Protein AF-A0A4Q0Z0P8-F1 (afdb_monomer_lite)

Sequence (110 aa):
MEKEKLNNIADFTVIKHLPRVKFNLSNNDYCIASAIYTLSHNPSSKFVGWYYGKIETLGKKFNLGRSTSYNCVNKLISSGLVEKNEETNFLKTTKLWWDEFESIKLVRSK

Secondary structure (DSSP, 8-state):
-HHHHHTTS-------HHHHHHTT--HHHHHHHHHHHHHHT-TT-SSTT-B-S-HHHHHHTTT--HHHHHHHHHHHHHTTSEEE-TTT--EEE-HHHIIIIIGGGG----

Foldseek 3Di:
DVVVLLVQADDDDDDPPPLCVVLVHDPLLVQLQVVQAVQLCPPPDPRRNWAQDDLQSSQVNVPHHPVRSVVSVVSCVVSQQKDADPPRRIIHGDVVVCVSPVCVVPPDDD

Radius of gyration: 14.31 Å; chains: 1; bounding box: 35×52×31 Å

pLDDT: mean 89.56, std 14.77, range [43.84, 98.62]

Structure (mmCIF, N/CA/C/O backbone):
data_AF-A0A4Q0Z0P8-F1
#
_entry.id   AF-A0A4Q0Z0P8-F1
#
loop_
_atom_site.group_PDB
_atom_site.id
_atom_site.type_symbol
_atom_site.label_atom_id
_atom_site.label_alt_id
_atom_site.label_comp_id
_atom_site.label_asym_id
_atom_site.label_entity_id
_atom_site.label_seq_id
_atom_site.pdbx_PDB_ins_code
_atom_site.Cartn_x
_atom_site.Cartn_y
_atom_site.Cartn_z
_atom_site.occupancy
_atom_site.B_iso_or_equiv
_atom_site.auth_seq_id
_atom_site.auth_comp_id
_atom_site.auth_asym_id
_atom_site.auth_atom_id
_atom_site.pdbx_PDB_model_num
ATOM 1 N N . MET A 1 1 ? 18.489 21.126 5.870 1.00 51.25 1 MET A N 1
ATOM 2 C CA . MET A 1 1 ? 17.644 21.077 4.654 1.00 51.25 1 MET A CA 1
ATOM 3 C C . MET A 1 1 ? 17.826 19.810 3.824 1.00 51.25 1 MET A C 1
ATOM 5 O O . MET A 1 1 ? 16.837 19.125 3.615 1.00 51.25 1 MET A O 1
ATOM 9 N N . GLU A 1 2 ? 19.028 19.459 3.348 1.00 52.78 2 GLU A N 1
ATOM 10 C CA . GLU A 1 2 ? 19.193 18.277 2.473 1.00 52.78 2 GLU A CA 1
ATOM 11 C C . GLU A 1 2 ? 19.050 16.939 3.232 1.00 52.78 2 GLU A C 1
ATOM 13 O O . GLU A 1 2 ? 18.285 16.073 2.816 1.00 52.78 2 GLU A O 1
ATOM 18 N N . LYS A 1 3 ? 19.643 16.822 4.431 1.00 48.00 3 LYS A N 1
ATOM 19 C CA . LYS A 1 3 ? 19.479 15.646 5.317 1.00 48.00 3 LYS A CA 1
ATOM 20 C C . LYS A 1 3 ? 18.027 15.386 5.763 1.00 48.00 3 LYS A C 1
ATOM 22 O O . LYS A 1 3 ? 17.614 14.237 5.848 1.00 48.00 3 LYS A O 1
ATOM 27 N N . GLU A 1 4 ? 17.225 16.427 5.998 1.00 50.75 4 GLU A N 1
ATOM 28 C CA . GLU A 1 4 ? 15.799 16.273 6.355 1.00 50.75 4 GLU A CA 1
ATOM 29 C C . GLU A 1 4 ? 14.926 15.835 5.172 1.00 50.75 4 GLU A C 1
ATOM 31 O O . GLU A 1 4 ? 13.914 15.159 5.368 1.00 50.75 4 GLU A O 1
ATOM 36 N N . LYS A 1 5 ? 15.312 16.185 3.936 1.00 52.47 5 LYS A N 1
ATOM 37 C CA . LYS A 1 5 ? 14.641 15.681 2.730 1.00 52.47 5 LYS A CA 1
ATOM 38 C C . LYS A 1 5 ? 14.883 14.181 2.543 1.00 52.47 5 LYS A C 1
ATOM 40 O O . LYS A 1 5 ? 13.932 13.474 2.222 1.00 52.47 5 LYS A O 1
ATOM 45 N N . LEU A 1 6 ? 16.098 13.690 2.807 1.00 55.44 6 LEU A N 1
ATOM 46 C CA . LEU A 1 6 ? 16.410 12.254 2.740 1.00 55.44 6 LEU A CA 1
ATOM 47 C C . LEU A 1 6 ? 15.674 11.428 3.805 1.00 55.44 6 LEU A C 1
ATOM 49 O O . LEU A 1 6 ? 15.188 10.348 3.489 1.00 55.44 6 LEU A O 1
ATOM 53 N N . ASN A 1 7 ? 15.486 11.958 5.019 1.00 60.53 7 ASN A N 1
ATOM 54 C CA . ASN A 1 7 ? 14.784 11.251 6.105 1.00 60.53 7 ASN A CA 1
ATOM 55 C C . ASN A 1 7 ? 13.309 10.917 5.804 1.00 60.53 7 ASN A C 1
ATOM 57 O O . ASN A 1 7 ? 12.674 10.169 6.546 1.00 60.53 7 ASN A O 1
ATOM 61 N N . ASN A 1 8 ? 12.737 11.482 4.738 1.00 70.69 8 ASN A N 1
ATOM 62 C CA . ASN A 1 8 ? 11.344 11.264 4.364 1.00 70.69 8 ASN A CA 1
ATOM 63 C C . ASN A 1 8 ? 11.154 10.265 3.214 1.00 70.69 8 ASN A C 1
ATOM 65 O O . ASN A 1 8 ? 10.010 9.880 2.958 1.00 70.69 8 ASN A O 1
ATOM 69 N N . ILE A 1 9 ? 12.236 9.823 2.571 1.00 86.19 9 ILE A N 1
ATOM 70 C CA . ILE A 1 9 ? 12.228 8.895 1.434 1.00 86.19 9 ILE A CA 1
ATOM 71 C C . ILE A 1 9 ? 12.452 7.466 1.947 1.00 86.19 9 ILE A C 1
ATOM 73 O O . ILE A 1 9 ? 13.124 7.256 2.955 1.00 86.19 9 ILE A O 1
ATOM 77 N N . ALA A 1 10 ? 11.828 6.480 1.304 1.00 86.50 10 ALA A N 1
ATOM 78 C CA . ALA A 1 10 ? 12.093 5.077 1.604 1.00 86.50 10 ALA A CA 1
ATOM 79 C C . ALA A 1 10 ? 13.505 4.691 1.132 1.00 86.50 10 ALA A C 1
ATOM 81 O O . ALA A 1 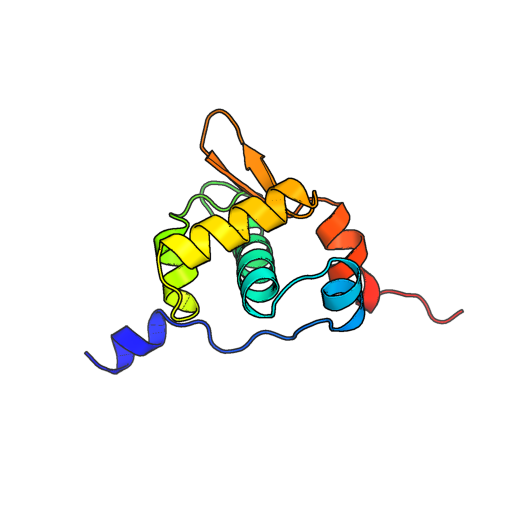10 ? 13.886 5.035 0.020 1.00 86.50 10 ALA A O 1
ATOM 82 N N . ASP A 1 11 ? 14.251 3.969 1.969 1.00 88.31 11 ASP A N 1
ATOM 83 C CA . ASP A 1 11 ? 15.638 3.573 1.692 1.00 88.31 11 ASP A CA 1
ATOM 84 C C . ASP A 1 11 ? 15.719 2.533 0.557 1.00 88.31 11 ASP A C 1
ATOM 86 O O . ASP A 1 11 ? 16.023 2.857 -0.590 1.00 88.31 11 ASP A O 1
ATOM 90 N N . PHE A 1 12 ? 15.333 1.287 0.839 1.00 88.00 12 PHE A N 1
ATOM 91 C CA . PHE A 1 12 ? 15.215 0.233 -0.166 1.00 88.00 12 PHE A CA 1
ATOM 92 C C . PHE A 1 12 ? 13.994 -0.654 0.095 1.00 88.00 12 PHE A C 1
ATOM 94 O O . PHE A 1 12 ? 13.392 -0.651 1.169 1.00 88.00 12 PHE A O 1
ATOM 101 N N . THR A 1 13 ? 13.586 -1.425 -0.912 1.00 87.31 13 THR A N 1
ATOM 102 C CA . THR A 1 13 ? 12.499 -2.406 -0.799 1.00 87.31 13 THR A CA 1
ATOM 103 C C . THR A 1 13 ? 12.873 -3.661 -1.573 1.00 87.31 13 THR A C 1
ATOM 105 O O . THR A 1 13 ? 13.168 -3.599 -2.764 1.00 87.31 13 THR A O 1
ATOM 108 N N . VAL A 1 14 ? 12.848 -4.815 -0.903 1.00 90.25 14 VAL A N 1
ATOM 109 C CA . VAL A 1 14 ? 13.063 -6.109 -1.561 1.00 90.25 14 VAL A CA 1
ATOM 110 C C . VAL A 1 14 ? 11.768 -6.529 -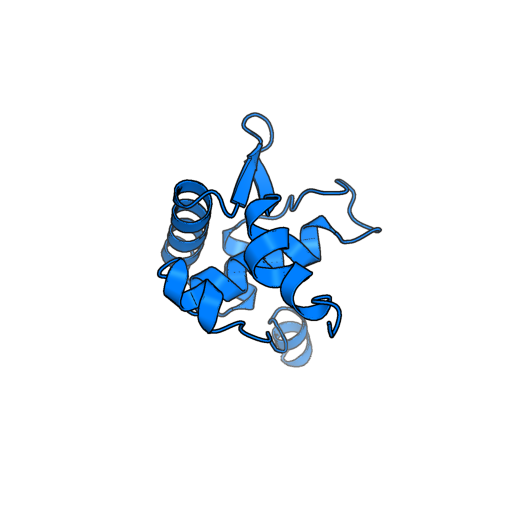2.249 1.00 90.25 14 VAL A C 1
ATOM 112 O O . VAL A 1 14 ? 10.752 -6.754 -1.587 1.00 90.25 14 VAL A O 1
ATOM 115 N N . ILE A 1 15 ? 11.809 -6.645 -3.576 1.00 91.56 15 ILE A N 1
ATOM 116 C CA . ILE A 1 15 ? 10.648 -6.995 -4.397 1.00 91.56 15 ILE A CA 1
ATOM 117 C C . ILE A 1 15 ? 10.588 -8.507 -4.621 1.00 91.56 15 ILE A C 1
ATOM 119 O O . ILE A 1 15 ? 11.487 -9.108 -5.208 1.00 91.56 15 ILE A O 1
ATOM 123 N N . LYS A 1 16 ? 9.478 -9.129 -4.216 1.00 92.56 16 LYS A N 1
ATOM 124 C CA . LYS A 1 16 ? 9.181 -10.536 -4.519 1.00 92.56 16 LYS A CA 1
ATOM 125 C C . LYS A 1 16 ? 8.550 -10.631 -5.907 1.00 92.56 16 LYS A C 1
ATOM 127 O O . LYS A 1 16 ? 7.353 -10.417 -6.079 1.00 92.56 16 LYS A O 1
ATOM 132 N N . HIS A 1 17 ? 9.377 -10.924 -6.909 1.00 92.81 17 HIS A N 1
ATOM 133 C CA . HIS A 1 17 ? 8.995 -10.850 -8.323 1.00 92.81 17 HIS A CA 1
ATOM 134 C C . HIS A 1 17 ? 7.855 -11.793 -8.722 1.00 92.81 17 HIS A C 1
ATOM 136 O O . HIS A 1 17 ? 6.944 -11.355 -9.418 1.00 92.81 17 HIS A O 1
ATOM 142 N N . LEU A 1 18 ? 7.881 -13.055 -8.281 1.00 92.56 18 LEU A N 1
ATOM 143 C CA . LEU A 1 18 ? 6.867 -14.049 -8.655 1.00 92.56 18 LEU A CA 1
ATOM 144 C C . LEU A 1 18 ? 5.443 -13.629 -8.251 1.00 92.56 18 LEU A C 1
ATOM 146 O O . LEU A 1 18 ? 4.610 -13.472 -9.146 1.00 92.56 18 LEU A O 1
ATOM 150 N N . PRO A 1 19 ? 5.144 -13.373 -6.962 1.00 94.44 19 PRO A N 1
ATOM 151 C CA . PRO A 1 19 ? 3.810 -12.928 -6.577 1.00 94.44 19 PRO A CA 1
ATOM 152 C C . PRO A 1 19 ? 3.490 -11.543 -7.161 1.00 94.44 19 PRO A C 1
ATOM 154 O O . PRO A 1 19 ? 2.371 -11.316 -7.610 1.00 94.44 19 PRO A O 1
ATOM 157 N N . ARG A 1 20 ? 4.470 -10.634 -7.295 1.00 96.50 20 ARG A N 1
ATOM 158 C CA . ARG A 1 20 ? 4.248 -9.340 -7.966 1.00 96.50 20 ARG A CA 1
ATOM 159 C C . ARG A 1 20 ? 3.697 -9.522 -9.387 1.00 96.50 20 ARG A C 1
ATOM 161 O O . ARG A 1 20 ? 2.736 -8.852 -9.753 1.00 96.50 20 ARG A O 1
ATOM 168 N N . VAL A 1 21 ? 4.291 -10.415 -10.180 1.00 96.25 21 VAL A N 1
ATOM 169 C CA . VAL A 1 21 ? 3.834 -10.709 -11.548 1.00 96.25 21 VAL A CA 1
ATOM 170 C C . VAL A 1 21 ? 2.489 -11.440 -11.534 1.00 96.25 21 VAL A C 1
ATOM 172 O O . VAL A 1 21 ? 1.601 -11.046 -12.283 1.00 96.25 21 VAL A O 1
ATOM 175 N N . LYS A 1 22 ? 2.298 -12.425 -10.643 1.00 96.06 22 LYS A N 1
ATOM 176 C CA . LYS A 1 22 ? 1.027 -13.160 -10.467 1.00 96.06 22 LYS A CA 1
ATOM 177 C C . LYS A 1 22 ? -0.164 -12.225 -10.241 1.00 96.06 22 LYS A C 1
ATOM 179 O O . LYS A 1 22 ? -1.217 -12.425 -10.832 1.00 96.06 22 LYS A O 1
ATOM 184 N N . PHE A 1 23 ? 0.014 -11.193 -9.418 1.00 97.38 23 PHE A N 1
ATOM 185 C CA . PHE A 1 23 ? -1.022 -10.201 -9.113 1.00 97.38 23 PHE A CA 1
ATOM 186 C C . PHE A 1 23 ? -0.998 -8.978 -10.047 1.00 97.38 23 PHE A C 1
ATOM 188 O O . PHE A 1 23 ? -1.678 -7.986 -9.786 1.00 97.38 23 PHE A O 1
ATOM 195 N N . ASN A 1 24 ? -0.218 -9.023 -11.135 1.00 97.69 24 ASN A N 1
ATOM 196 C CA . ASN A 1 24 ? -0.066 -7.936 -12.105 1.00 97.69 24 ASN A CA 1
ATOM 197 C C . ASN A 1 24 ? 0.274 -6.578 -11.454 1.00 97.69 24 ASN A C 1
ATOM 199 O O . ASN A 1 24 ? -0.237 -5.524 -11.841 1.00 97.69 24 ASN A O 1
ATOM 203 N N . LEU A 1 25 ? 1.117 -6.587 -10.422 1.00 98.06 25 LEU A N 1
ATOM 204 C CA . LEU A 1 25 ? 1.529 -5.391 -9.693 1.00 98.06 25 LEU A CA 1
ATOM 205 C C . LEU A 1 25 ? 2.724 -4.724 -10.379 1.00 98.06 25 LEU A C 1
ATOM 207 O O . LEU A 1 25 ? 3.700 -5.378 -10.757 1.00 98.06 25 LEU A O 1
ATOM 211 N N . SER A 1 26 ? 2.689 -3.399 -10.493 1.00 97.94 26 SER A N 1
ATOM 212 C CA . SER A 1 26 ? 3.887 -2.610 -10.780 1.00 97.94 26 SER A CA 1
ATOM 213 C C . SER A 1 26 ? 4.821 -2.602 -9.563 1.00 97.94 26 SER A C 1
ATOM 215 O O . SER A 1 26 ? 4.429 -2.965 -8.451 1.00 97.94 26 SER A O 1
ATOM 217 N N . ASN A 1 27 ? 6.064 -2.153 -9.746 1.00 97.06 27 ASN A N 1
ATOM 218 C CA . ASN A 1 27 ? 6.967 -1.952 -8.608 1.00 97.06 27 ASN A CA 1
ATOM 219 C C . ASN A 1 27 ? 6.403 -0.911 -7.623 1.00 97.06 27 ASN A C 1
ATOM 221 O O . ASN A 1 27 ? 6.546 -1.080 -6.419 1.00 97.06 27 ASN A O 1
ATOM 225 N N . ASN A 1 28 ? 5.695 0.110 -8.117 1.00 97.56 28 ASN A N 1
ATOM 226 C CA . ASN A 1 28 ? 5.065 1.126 -7.271 1.00 97.56 28 ASN A CA 1
ATOM 227 C C . ASN A 1 28 ? 3.922 0.542 -6.434 1.00 97.56 28 ASN A C 1
ATOM 229 O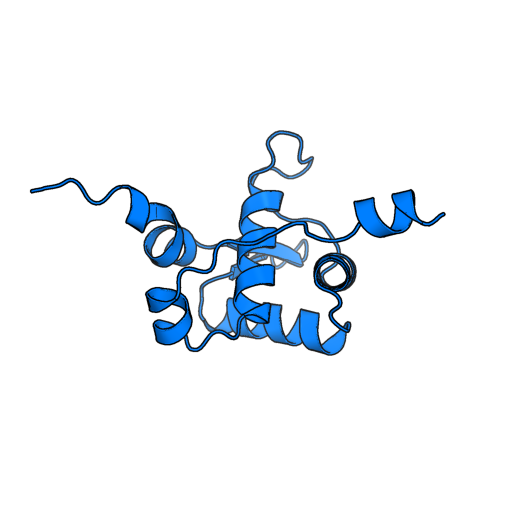 O . ASN A 1 28 ? 3.863 0.799 -5.233 1.00 97.56 28 ASN A O 1
ATOM 233 N N . ASP A 1 29 ? 3.065 -0.286 -7.044 1.00 98.31 29 ASP A N 1
ATOM 234 C CA . ASP A 1 29 ? 1.996 -0.994 -6.327 1.00 98.31 29 ASP A CA 1
ATOM 235 C C . ASP A 1 29 ? 2.594 -1.827 -5.181 1.00 98.31 29 ASP A C 1
ATOM 237 O O . ASP A 1 29 ? 2.138 -1.757 -4.039 1.00 98.31 29 ASP A O 1
ATOM 241 N N . TYR A 1 30 ? 3.672 -2.562 -5.474 1.00 97.62 30 TYR A N 1
ATOM 242 C CA . TYR A 1 30 ? 4.381 -3.371 -4.487 1.00 97.62 30 TYR A CA 1
ATOM 243 C C . TYR A 1 30 ? 4.961 -2.526 -3.346 1.00 97.62 30 TYR A C 1
ATOM 245 O O . TYR A 1 30 ? 4.760 -2.853 -2.178 1.00 97.62 30 TYR A O 1
ATOM 253 N N . CYS A 1 31 ? 5.673 -1.440 -3.662 1.00 97.38 31 CYS A N 1
ATOM 254 C CA . CYS A 1 31 ? 6.286 -0.569 -2.658 1.00 97.38 31 CYS A CA 1
ATOM 255 C C . CYS A 1 31 ? 5.238 0.036 -1.715 1.00 97.38 31 CYS A C 1
ATOM 257 O O . CYS A 1 31 ? 5.440 0.061 -0.501 1.00 97.38 31 CYS A O 1
ATOM 259 N N . ILE A 1 32 ? 4.090 0.459 -2.253 1.00 98.06 32 ILE A N 1
ATOM 260 C CA . ILE A 1 32 ? 2.977 0.971 -1.448 1.00 98.06 32 ILE A CA 1
ATOM 261 C C . ILE A 1 32 ? 2.425 -0.113 -0.515 1.00 98.06 32 ILE A C 1
ATOM 263 O O . ILE A 1 32 ? 2.297 0.138 0.683 1.00 98.06 32 ILE A O 1
ATOM 267 N N . ALA A 1 33 ? 2.146 -1.319 -1.020 1.00 97.94 33 ALA A N 1
ATOM 268 C CA . ALA A 1 33 ? 1.643 -2.424 -0.200 1.00 97.94 33 ALA A CA 1
ATOM 269 C C . ALA A 1 33 ? 2.636 -2.836 0.897 1.00 97.94 33 ALA A C 1
ATOM 271 O O . ALA A 1 33 ? 2.262 -2.955 2.064 1.00 97.94 33 ALA A O 1
ATOM 272 N N . SER A 1 34 ? 3.918 -2.965 0.543 1.00 96.81 34 SER A N 1
ATOM 273 C CA . SER A 1 34 ? 4.990 -3.286 1.486 1.00 96.81 34 SER A CA 1
ATOM 274 C C . SER A 1 34 ? 5.118 -2.226 2.579 1.00 96.81 34 SER A C 1
ATOM 276 O O . SER A 1 34 ? 5.350 -2.568 3.736 1.00 96.81 34 SER A O 1
ATOM 278 N N . ALA A 1 35 ? 4.946 -0.945 2.249 1.00 96.25 35 ALA A N 1
ATOM 279 C CA . ALA A 1 35 ? 4.987 0.123 3.239 1.00 96.25 35 ALA A CA 1
ATOM 280 C C . ALA A 1 35 ? 3.756 0.122 4.154 1.00 96.25 35 ALA A C 1
ATOM 282 O O . ALA A 1 35 ? 3.905 0.318 5.359 1.00 96.25 35 ALA A O 1
ATOM 283 N N . ILE A 1 36 ? 2.556 -0.134 3.614 1.00 97.56 36 ILE A N 1
ATOM 284 C CA . ILE A 1 36 ? 1.338 -0.322 4.420 1.00 97.56 36 ILE A CA 1
ATOM 285 C C . ILE A 1 36 ? 1.543 -1.476 5.403 1.00 97.56 36 ILE A C 1
ATOM 287 O O . ILE A 1 36 ? 1.260 -1.315 6.589 1.00 97.56 36 ILE A O 1
ATOM 291 N N . TYR A 1 37 ? 2.082 -2.608 4.942 1.00 96.12 37 TYR A N 1
ATOM 292 C CA . TYR A 1 37 ? 2.406 -3.750 5.793 1.00 96.12 37 TYR A CA 1
ATOM 293 C C . TYR A 1 37 ? 3.359 -3.348 6.927 1.00 96.12 37 TYR A C 1
ATOM 295 O O . TYR A 1 37 ? 3.001 -3.466 8.095 1.00 96.12 37 TYR A O 1
ATOM 303 N N . THR A 1 38 ? 4.523 -2.776 6.613 1.00 93.75 38 THR A N 1
ATOM 304 C CA . THR A 1 38 ? 5.511 -2.385 7.632 1.00 93.75 38 THR A CA 1
ATOM 305 C C . THR A 1 38 ? 4.947 -1.381 8.640 1.00 93.75 38 THR A C 1
ATOM 307 O O . THR A 1 38 ? 5.137 -1.532 9.844 1.00 93.75 38 THR A O 1
ATOM 310 N N . LEU A 1 39 ? 4.236 -0.352 8.170 1.00 94.44 39 LEU A N 1
ATOM 311 C CA . LEU A 1 39 ? 3.741 0.722 9.034 1.00 94.44 39 LEU A CA 1
ATOM 312 C C . LEU A 1 39 ? 2.538 0.296 9.882 1.00 94.44 39 LEU A C 1
ATOM 314 O O . LEU 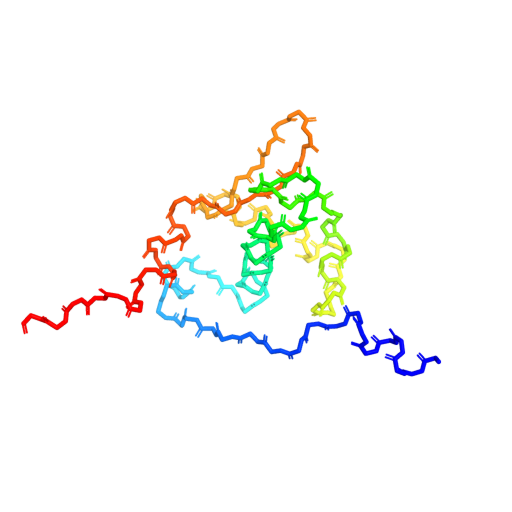A 1 39 ? 2.407 0.768 11.008 1.00 94.44 39 LEU A O 1
ATOM 318 N N . SER A 1 40 ? 1.683 -0.596 9.375 1.00 94.81 40 SER A N 1
ATOM 319 C CA . SER A 1 40 ? 0.562 -1.155 10.146 1.00 94.81 40 SER A CA 1
ATOM 320 C C . SER A 1 40 ? 1.024 -2.100 11.259 1.00 94.81 40 SER A C 1
ATOM 322 O O . SER A 1 40 ? 0.385 -2.159 12.307 1.00 94.81 40 SER A O 1
ATOM 324 N N . HIS A 1 41 ? 2.163 -2.777 11.079 1.00 92.62 41 HIS A N 1
ATOM 325 C CA . HIS A 1 41 ? 2.773 -3.653 12.087 1.00 92.62 41 HIS A CA 1
ATOM 326 C C . HIS A 1 41 ? 3.728 -2.922 13.041 1.00 92.62 41 HIS A C 1
ATOM 328 O O . HIS A 1 41 ? 4.347 -3.562 13.889 1.00 92.62 41 HIS A O 1
ATOM 334 N N . ASN A 1 42 ? 3.867 -1.596 12.931 1.00 91.38 42 ASN A N 1
ATOM 335 C CA . ASN A 1 42 ? 4.699 -0.832 13.852 1.00 91.38 42 ASN A CA 1
ATOM 336 C C . ASN A 1 42 ? 4.125 -0.935 15.284 1.00 91.38 42 ASN A C 1
ATOM 338 O O . ASN A 1 42 ? 3.027 -0.421 15.520 1.00 91.38 42 ASN A O 1
ATOM 342 N N . PRO A 1 43 ? 4.850 -1.533 16.251 1.00 89.25 43 PRO A N 1
ATOM 343 C CA . PRO A 1 43 ? 4.352 -1.721 17.616 1.00 89.25 43 PRO A CA 1
ATOM 344 C C . PRO A 1 43 ? 4.148 -0.398 18.363 1.00 89.25 43 PRO A C 1
ATOM 346 O O . PRO A 1 43 ? 3.388 -0.344 19.323 1.00 89.25 43 PRO A O 1
ATOM 349 N N . SER A 1 44 ? 4.797 0.681 17.917 1.00 89.94 44 SER A N 1
ATOM 350 C CA . SER A 1 44 ? 4.623 2.029 18.465 1.00 89.94 44 SER A CA 1
ATOM 351 C C . SER A 1 44 ? 3.501 2.819 17.779 1.00 89.94 44 SER A C 1
ATOM 353 O O . SER A 1 44 ? 3.312 3.998 18.078 1.00 89.94 44 SER A O 1
ATOM 355 N N . SER A 1 45 ? 2.770 2.216 16.833 1.00 88.25 45 SER A N 1
ATOM 356 C CA . SER A 1 45 ? 1.612 2.854 16.202 1.00 88.25 45 SER A CA 1
ATOM 357 C C . SER A 1 45 ? 0.492 3.059 17.218 1.00 88.25 45 SER A C 1
ATOM 359 O O . SER A 1 45 ? 0.131 2.145 17.955 1.00 88.25 45 SER A O 1
ATOM 361 N N . LYS A 1 46 ? -0.138 4.240 17.190 1.00 89.56 46 LYS A N 1
ATOM 362 C CA . LYS A 1 46 ? -1.368 4.507 17.954 1.00 89.56 46 LYS A CA 1
ATOM 363 C C . LYS A 1 46 ? -2.506 3.554 17.562 1.00 89.56 46 LYS A C 1
ATOM 365 O O . LYS A 1 46 ? -3.362 3.251 18.386 1.00 89.56 46 LYS A O 1
ATOM 370 N N . PHE A 1 47 ? -2.517 3.102 16.309 1.00 90.62 47 PHE A N 1
ATOM 371 C CA . PHE A 1 47 ? -3.512 2.183 15.766 1.00 90.62 47 PHE A CA 1
ATOM 372 C C . PHE A 1 47 ? -2.801 0.907 15.320 1.00 90.62 47 PHE A C 1
ATOM 374 O O . PHE A 1 47 ? -2.373 0.782 14.173 1.00 90.62 47 PHE A O 1
ATOM 381 N N . VAL A 1 48 ? -2.608 -0.017 16.260 1.00 89.00 48 VAL A N 1
ATOM 382 C CA . VAL A 1 48 ? -1.917 -1.288 16.009 1.00 89.00 48 VAL A CA 1
ATOM 383 C C . VAL A 1 48 ? -2.676 -2.091 14.950 1.00 89.00 48 VAL A C 1
ATOM 385 O O . VAL A 1 48 ? -3.898 -2.224 15.016 1.00 89.00 48 VAL A O 1
ATOM 388 N N . GLY A 1 49 ? -1.953 -2.609 13.957 1.00 93.25 49 GLY A N 1
ATOM 389 C CA . GLY A 1 49 ? -2.529 -3.362 12.843 1.00 93.25 49 GLY A CA 1
ATOM 390 C C . GLY A 1 49 ? -3.111 -2.494 11.725 1.00 93.25 49 GLY A C 1
ATOM 391 O O . GLY A 1 49 ? -3.621 -3.045 10.752 1.00 93.25 49 GLY A O 1
ATOM 392 N N . TRP A 1 50 ? -3.014 -1.162 11.819 1.00 96.75 50 TRP A N 1
ATOM 393 C CA . TRP A 1 50 ? -3.548 -0.234 10.824 1.00 96.75 50 TRP A CA 1
ATOM 394 C C . TRP A 1 50 ? -2.555 0.870 10.465 1.00 96.75 50 TRP A C 1
ATOM 396 O O . TRP A 1 50 ? -1.984 1.556 11.311 1.00 96.75 50 TRP A O 1
ATOM 406 N N . TYR A 1 51 ? -2.399 1.105 9.168 1.00 97.00 51 TYR A N 1
ATOM 407 C CA . TYR A 1 51 ? -1.798 2.321 8.654 1.00 97.00 51 TYR A CA 1
ATOM 408 C C . TYR A 1 51 ? -2.846 3.442 8.643 1.00 97.00 51 TYR A C 1
ATOM 410 O O . TYR A 1 51 ? -3.813 3.402 7.882 1.00 97.00 51 TYR A O 1
ATOM 418 N N . TYR A 1 52 ? -2.626 4.458 9.478 1.00 95.44 52 TYR A N 1
ATOM 419 C CA . TYR A 1 52 ? -3.537 5.594 9.676 1.00 95.44 52 TYR A CA 1
ATOM 420 C C . TYR A 1 52 ? -3.078 6.892 8.984 1.00 95.44 52 TYR A C 1
ATOM 422 O O . TYR A 1 52 ? -3.682 7.952 9.154 1.00 95.44 52 TYR A O 1
ATOM 430 N N . GLY A 1 53 ? -1.973 6.842 8.236 1.00 94.06 53 GLY A N 1
ATOM 431 C CA . GLY A 1 53 ? -1.436 8.004 7.531 1.00 94.06 53 GLY A CA 1
ATOM 432 C C . GLY A 1 53 ? -2.165 8.308 6.217 1.00 94.06 53 GLY A C 1
ATOM 433 O O . GLY A 1 53 ? -2.941 7.510 5.694 1.00 94.06 53 GLY A O 1
ATOM 434 N N . LYS A 1 54 ? -1.890 9.485 5.642 1.00 95.69 54 LYS A N 1
ATOM 435 C CA . LYS A 1 54 ? -2.445 9.883 4.340 1.00 95.69 54 LYS A CA 1
ATOM 436 C C . LYS A 1 54 ? -1.738 9.142 3.200 1.00 95.69 54 LYS A C 1
ATOM 438 O O . LYS A 1 54 ? -0.511 9.178 3.116 1.00 95.69 54 LYS A O 1
ATOM 443 N N . ILE A 1 55 ? -2.510 8.598 2.254 1.00 97.06 55 ILE A N 1
ATOM 444 C CA . ILE A 1 55 ? -2.001 7.912 1.046 1.00 97.06 55 ILE A CA 1
ATOM 445 C C . ILE A 1 55 ? -1.017 8.790 0.260 1.00 97.06 55 ILE A C 1
ATOM 447 O O . ILE A 1 55 ? 0.020 8.314 -0.189 1.00 97.06 55 ILE A O 1
ATOM 451 N N . GLU A 1 56 ? -1.297 10.089 0.131 1.00 95.25 56 GLU A N 1
ATOM 452 C CA . GLU A 1 56 ? -0.389 11.026 -0.543 1.00 95.25 56 GLU A CA 1
ATOM 453 C C . GLU A 1 56 ? 0.975 11.120 0.161 1.00 95.25 56 GLU A C 1
ATOM 455 O O . GLU A 1 56 ? 2.018 11.127 -0.490 1.00 95.25 56 GLU A O 1
ATOM 460 N N . THR A 1 57 ? 0.980 11.171 1.496 1.00 93.56 57 THR A N 1
ATOM 461 C CA . THR A 1 57 ? 2.216 11.208 2.285 1.00 93.56 57 THR A CA 1
ATOM 462 C C . THR A 1 57 ? 3.001 9.910 2.129 1.00 93.56 57 THR A C 1
ATOM 464 O O . THR A 1 57 ? 4.225 9.959 2.041 1.00 93.56 57 THR A O 1
ATOM 467 N N . LEU A 1 58 ? 2.315 8.765 2.050 1.00 95.56 58 LEU A N 1
ATOM 468 C CA . LEU A 1 58 ? 2.943 7.476 1.762 1.00 95.56 58 LEU A CA 1
ATOM 469 C C . LEU A 1 58 ? 3.603 7.469 0.379 1.00 95.56 58 LEU A C 1
ATOM 471 O O . LEU A 1 58 ? 4.766 7.103 0.255 1.00 95.56 58 LEU A O 1
ATOM 475 N N . GLY A 1 59 ? 2.884 7.925 -0.645 1.00 96.56 59 GLY A N 1
ATOM 476 C CA . GLY A 1 59 ? 3.380 7.984 -2.018 1.00 96.56 59 GLY A CA 1
ATOM 477 C C . GLY A 1 59 ? 4.612 8.860 -2.200 1.00 96.56 59 GLY A C 1
ATOM 478 O O . GLY A 1 59 ? 5.542 8.479 -2.909 1.00 96.56 59 GLY A O 1
ATOM 479 N N . LYS A 1 60 ? 4.676 9.994 -1.492 1.00 95.69 60 LYS A N 1
ATOM 480 C CA . LYS A 1 60 ? 5.851 10.880 -1.503 1.00 95.69 60 LYS A CA 1
ATOM 481 C C . LYS A 1 60 ? 7.131 10.178 -1.043 1.00 95.69 60 LYS A C 1
ATOM 483 O O . LYS A 1 60 ? 8.198 10.528 -1.536 1.00 95.69 60 LYS A O 1
ATOM 488 N N . LYS A 1 61 ? 7.037 9.154 -0.182 1.00 93.88 61 LYS A N 1
ATOM 489 C CA . LYS A 1 61 ? 8.202 8.344 0.228 1.00 93.88 61 LYS A CA 1
ATOM 490 C C . LYS A 1 61 ? 8.850 7.600 -0.940 1.00 93.88 61 LYS A C 1
ATOM 492 O O . LYS A 1 61 ? 10.027 7.275 -0.864 1.00 93.88 61 LYS A O 1
ATOM 497 N N . PHE A 1 62 ? 8.088 7.363 -2.003 1.00 94.94 62 PHE A N 1
ATOM 498 C CA . PHE A 1 62 ? 8.507 6.671 -3.221 1.00 94.94 62 PHE A CA 1
ATOM 499 C C . PHE A 1 62 ? 8.541 7.605 -4.438 1.00 94.94 62 PHE A C 1
ATOM 501 O O . PHE A 1 62 ? 8.518 7.140 -5.573 1.00 94.94 62 PHE A O 1
ATOM 508 N N . ASN A 1 63 ? 8.561 8.926 -4.211 1.00 94.31 63 ASN A N 1
ATOM 509 C CA . ASN A 1 63 ? 8.522 9.945 -5.261 1.00 94.31 63 ASN A CA 1
ATOM 510 C C . ASN A 1 63 ? 7.310 9.816 -6.212 1.00 94.31 63 ASN A C 1
ATOM 512 O O . ASN A 1 63 ? 7.405 10.066 -7.413 1.00 94.31 63 ASN A O 1
ATOM 516 N N . LEU A 1 64 ? 6.155 9.404 -5.678 1.00 96.31 64 LEU A N 1
ATOM 517 C CA . LEU A 1 64 ? 4.921 9.249 -6.446 1.00 96.31 64 LEU A CA 1
ATOM 518 C C . LEU A 1 64 ? 4.012 10.470 -6.309 1.00 96.31 64 LEU A C 1
ATOM 520 O O . LEU A 1 64 ? 3.856 11.052 -5.233 1.00 96.31 64 LEU A O 1
ATOM 524 N N . GLY A 1 65 ? 3.339 10.807 -7.409 1.00 96.75 65 GLY A N 1
ATOM 525 C CA . GLY A 1 65 ? 2.248 11.772 -7.405 1.00 96.75 65 GLY A CA 1
ATOM 526 C C . GLY A 1 65 ? 1.023 11.257 -6.646 1.00 96.75 65 GLY A C 1
ATOM 527 O O . GLY A 1 65 ? 0.827 10.050 -6.459 1.00 96.75 65 GLY A O 1
ATOM 528 N N . ARG A 1 66 ? 0.153 12.184 -6.233 1.00 96.88 66 ARG A N 1
ATOM 529 C CA . ARG A 1 66 ? -1.075 11.874 -5.488 1.00 96.88 66 ARG A CA 1
ATOM 530 C C . ARG A 1 66 ? -1.962 10.880 -6.240 1.00 96.88 66 ARG A C 1
ATOM 532 O O . ARG A 1 66 ? -2.298 9.840 -5.688 1.00 96.88 66 ARG A O 1
ATOM 539 N N . SER A 1 67 ? -2.298 11.173 -7.494 1.00 97.88 67 SER A N 1
ATOM 540 C CA . SER A 1 67 ? -3.132 10.317 -8.350 1.00 97.88 67 SER A CA 1
ATOM 541 C C . SER A 1 67 ? -2.557 8.906 -8.477 1.00 97.88 67 SER A C 1
ATOM 543 O O . SER A 1 67 ? -3.259 7.938 -8.202 1.00 97.88 67 SER A O 1
ATOM 545 N N . THR A 1 68 ? -1.262 8.782 -8.776 1.00 98.12 68 THR A N 1
ATOM 546 C CA . THR A 1 68 ? -0.564 7.487 -8.830 1.00 98.12 68 THR A CA 1
ATOM 547 C C . THR A 1 68 ? -0.685 6.718 -7.518 1.00 98.12 68 THR A C 1
ATOM 549 O O . THR A 1 68 ? -0.984 5.529 -7.533 1.00 98.12 68 THR A O 1
ATOM 552 N N . SER A 1 69 ? -0.517 7.394 -6.381 1.00 98.19 69 SER A N 1
ATOM 553 C CA . SER A 1 69 ? -0.584 6.770 -5.053 1.00 98.19 69 SER A CA 1
ATOM 554 C C . SER A 1 69 ? -1.975 6.209 -4.749 1.00 98.19 69 SER A C 1
ATOM 556 O O . SER A 1 69 ? -2.101 5.074 -4.295 1.00 98.19 69 SER A O 1
ATOM 558 N N . TYR A 1 70 ? -3.029 6.976 -5.042 1.00 98.31 70 TYR A N 1
ATOM 559 C CA . TYR A 1 70 ? -4.411 6.513 -4.883 1.00 98.31 70 TYR A CA 1
ATOM 560 C C . TYR A 1 70 ? -4.754 5.383 -5.857 1.00 98.31 70 TYR A C 1
ATOM 562 O O . TYR A 1 70 ? -5.395 4.419 -5.452 1.00 98.31 70 TYR A O 1
ATOM 570 N N . ASN A 1 71 ? -4.281 5.451 -7.104 1.00 98.44 71 ASN A N 1
ATOM 571 C CA . ASN A 1 71 ? -4.472 4.377 -8.078 1.00 98.44 71 ASN A CA 1
ATOM 572 C C . ASN A 1 71 ? -3.813 3.071 -7.615 1.00 98.44 71 ASN A C 1
ATOM 574 O O . ASN A 1 71 ? -4.441 2.019 -7.710 1.00 98.44 71 ASN A O 1
ATOM 578 N N . CYS A 1 72 ? -2.599 3.143 -7.051 1.00 98.50 72 CYS A N 1
ATOM 579 C CA . CYS A 1 72 ? -1.928 1.984 -6.458 1.00 98.50 72 CYS A CA 1
ATOM 580 C C . CYS A 1 72 ? -2.785 1.380 -5.336 1.00 98.50 72 CYS A C 1
ATOM 582 O O . CYS A 1 72 ? -3.084 0.191 -5.356 1.00 98.50 72 CYS A O 1
ATOM 584 N N . VAL A 1 73 ? -3.239 2.200 -4.379 1.00 98.50 73 VAL A N 1
ATOM 585 C CA . VAL A 1 73 ? -4.061 1.719 -3.253 1.00 98.50 73 VAL A CA 1
ATOM 586 C C . VAL A 1 73 ? -5.382 1.115 -3.729 1.00 98.50 73 VAL A C 1
ATOM 588 O O . VAL A 1 73 ? -5.733 0.022 -3.299 1.00 98.50 73 VAL A O 1
ATOM 591 N N . ASN A 1 74 ? -6.091 1.767 -4.650 1.00 98.38 74 ASN A N 1
ATOM 592 C CA . ASN A 1 74 ? -7.349 1.249 -5.189 1.00 98.38 74 ASN A CA 1
ATOM 593 C C . ASN A 1 74 ? -7.146 -0.091 -5.906 1.00 98.38 74 ASN A C 1
ATOM 595 O O . ASN A 1 74 ? -7.938 -1.012 -5.721 1.00 98.38 74 ASN A O 1
ATOM 599 N N . LYS A 1 75 ? -6.056 -0.235 -6.668 1.00 98.56 75 LYS A N 1
ATOM 600 C CA . LYS A 1 75 ? -5.692 -1.501 -7.310 1.00 98.56 75 LYS A CA 1
ATOM 601 C C . LYS A 1 75 ? -5.398 -2.596 -6.281 1.00 98.56 75 LYS A C 1
ATOM 603 O O . LYS A 1 75 ? -5.890 -3.718 -6.416 1.00 98.56 75 LYS A O 1
ATOM 608 N N . LEU A 1 76 ? -4.650 -2.278 -5.226 1.00 98.62 76 LEU A N 1
ATOM 609 C CA . LEU A 1 76 ? -4.359 -3.206 -4.128 1.00 98.62 76 LEU A CA 1
ATOM 610 C C . LEU A 1 76 ? -5.625 -3.637 -3.373 1.00 98.62 76 LEU A C 1
ATOM 612 O O . LEU A 1 76 ? -5.742 -4.802 -3.001 1.00 98.62 76 LEU A O 1
ATOM 616 N N . ILE A 1 77 ? -6.590 -2.729 -3.203 1.00 98.56 77 ILE A N 1
ATOM 617 C CA . ILE A 1 77 ? -7.901 -3.048 -2.625 1.00 98.56 77 ILE A CA 1
ATOM 618 C C . ILE A 1 77 ? -8.695 -3.961 -3.561 1.00 98.56 77 ILE A C 1
ATOM 620 O O . ILE A 1 77 ? -9.164 -5.014 -3.141 1.00 98.56 77 ILE A O 1
ATOM 624 N N . SER A 1 78 ? -8.783 -3.618 -4.849 1.00 98.12 78 SER A N 1
ATOM 625 C CA . SER A 1 78 ? -9.517 -4.424 -5.837 1.00 98.12 78 SER A CA 1
ATOM 626 C C . SER A 1 78 ? -8.939 -5.830 -6.043 1.00 98.12 78 SER A C 1
ATOM 628 O O . SER A 1 78 ? -9.665 -6.743 -6.417 1.00 98.12 78 SER A O 1
ATOM 630 N N . SER A 1 79 ? -7.643 -6.017 -5.773 1.00 97.56 79 SER A N 1
ATOM 631 C CA . SER A 1 79 ? -6.965 -7.320 -5.825 1.00 97.56 79 SER A CA 1
ATOM 632 C C . SER A 1 79 ? -7.034 -8.097 -4.505 1.00 97.56 79 SER A C 1
ATOM 634 O O . SER A 1 79 ? -6.481 -9.190 -4.415 1.00 97.56 79 SER A O 1
ATOM 636 N N . GLY A 1 80 ? -7.688 -7.549 -3.475 1.00 98.12 80 GLY A N 1
ATOM 637 C CA . GLY A 1 80 ? -7.825 -8.183 -2.162 1.00 98.12 80 GLY A CA 1
ATOM 638 C C . GLY A 1 80 ? -6.530 -8.240 -1.347 1.00 98.12 80 GLY A C 1
ATOM 639 O O . GLY A 1 80 ? -6.477 -8.941 -0.338 1.00 98.12 80 GLY A O 1
ATOM 640 N N . LEU A 1 81 ? -5.476 -7.529 -1.761 1.00 98.44 81 LEU A N 1
ATOM 641 C CA . LEU A 1 81 ? -4.178 -7.498 -1.072 1.00 98.44 81 LEU A CA 1
ATOM 642 C C . LEU A 1 81 ? -4.141 -6.474 0.068 1.00 98.44 81 LEU A C 1
ATOM 644 O O . LEU A 1 81 ? -3.393 -6.636 1.033 1.00 98.44 81 LEU A O 1
ATOM 648 N N . VAL A 1 82 ? -4.953 -5.424 -0.036 1.00 98.62 82 VAL A N 1
ATOM 649 C CA . VAL A 1 82 ? -5.145 -4.396 0.991 1.00 98.62 82 VAL A CA 1
ATOM 650 C C . VAL A 1 82 ? -6.629 -4.298 1.304 1.00 98.62 82 VAL A C 1
ATOM 652 O O . VAL A 1 82 ? -7.462 -4.360 0.410 1.00 98.62 82 VAL A O 1
ATOM 655 N N . GLU A 1 83 ? -6.964 -4.110 2.570 1.00 97.94 83 GLU A N 1
ATOM 656 C CA . GLU A 1 83 ? -8.310 -3.747 2.996 1.00 97.94 83 GLU A CA 1
ATOM 657 C C . GLU A 1 83 ? -8.310 -2.344 3.601 1.00 97.94 83 GLU A C 1
ATOM 659 O O . GLU A 1 83 ? -7.302 -1.850 4.126 1.00 97.94 83 GLU A O 1
ATOM 664 N N . LYS A 1 84 ? -9.466 -1.694 3.495 1.00 98.06 84 LYS A N 1
ATOM 665 C CA . LYS A 1 84 ? -9.702 -0.345 3.984 1.00 98.06 84 LYS A CA 1
ATOM 666 C C . LYS A 1 84 ? -10.850 -0.386 4.980 1.00 98.06 84 LYS A C 1
ATOM 668 O O . LYS A 1 84 ? -11.928 -0.860 4.645 1.00 98.06 84 LYS A O 1
ATOM 673 N N . ASN A 1 85 ? -10.622 0.125 6.182 1.00 96.62 85 ASN A N 1
ATOM 674 C CA . ASN A 1 85 ? -11.682 0.267 7.170 1.00 96.62 85 ASN A CA 1
ATOM 675 C C . ASN A 1 85 ? -12.679 1.346 6.707 1.00 96.62 85 ASN A C 1
ATOM 677 O O . ASN A 1 85 ? -12.268 2.459 6.375 1.00 96.62 85 ASN A O 1
ATOM 681 N N . GLU A 1 86 ? -13.970 1.019 6.673 1.00 95.06 86 GLU A N 1
ATOM 682 C CA . GLU A 1 86 ? -15.008 1.890 6.100 1.00 95.06 86 GLU A CA 1
ATOM 683 C C . GLU A 1 86 ? -15.260 3.156 6.930 1.00 95.06 86 GLU A C 1
ATOM 685 O O . GLU A 1 86 ? -15.507 4.221 6.370 1.00 95.06 86 GLU A O 1
ATOM 690 N N . GLU A 1 87 ? -15.114 3.072 8.253 1.00 95.00 87 GLU A N 1
ATOM 691 C CA . GLU A 1 87 ? -15.365 4.187 9.171 1.00 95.00 87 GLU A CA 1
ATOM 692 C C . GLU A 1 87 ? -14.178 5.161 9.231 1.00 95.00 87 GLU A C 1
ATOM 694 O O . GLU A 1 87 ? -14.331 6.380 9.177 1.00 95.00 87 GLU A O 1
ATOM 699 N N . THR A 1 88 ? -12.962 4.623 9.325 1.00 95.12 88 THR A N 1
ATOM 700 C CA . THR A 1 88 ? -11.736 5.402 9.586 1.00 95.12 88 THR A CA 1
ATOM 701 C C . THR A 1 88 ? -10.906 5.675 8.338 1.00 95.12 88 THR A C 1
ATOM 703 O O . THR A 1 88 ? -10.031 6.540 8.356 1.00 95.12 88 THR A O 1
ATOM 706 N N . ASN A 1 89 ? -11.162 4.960 7.240 1.00 95.25 89 ASN A N 1
ATOM 707 C CA . ASN A 1 89 ? -10.345 4.941 6.025 1.00 95.25 89 ASN A CA 1
ATOM 708 C C . ASN A 1 89 ? -8.907 4.423 6.210 1.00 95.25 89 ASN A C 1
ATOM 710 O O . ASN A 1 89 ? -8.091 4.574 5.296 1.00 95.25 89 ASN A O 1
ATOM 714 N N . PHE A 1 90 ? -8.582 3.818 7.355 1.00 97.44 90 PHE A N 1
ATOM 715 C CA . PHE A 1 90 ? -7.263 3.236 7.588 1.00 97.44 90 PHE A CA 1
ATOM 716 C C . PHE A 1 90 ? -7.041 2.007 6.716 1.00 97.44 90 PHE A C 1
ATOM 718 O O . PHE A 1 90 ? -7.985 1.321 6.326 1.00 97.44 90 PHE A O 1
ATOM 725 N N . LEU A 1 91 ? -5.776 1.741 6.407 1.00 98.38 91 LEU A N 1
ATOM 726 C CA . LEU A 1 91 ? -5.378 0.673 5.499 1.00 98.38 91 LEU A CA 1
ATOM 727 C C . LEU A 1 91 ? -4.606 -0.397 6.252 1.00 98.38 91 LEU A C 1
ATOM 729 O O . LEU A 1 91 ? -3.794 -0.088 7.121 1.00 98.38 91 LEU A O 1
ATOM 733 N N . LYS A 1 92 ? -4.789 -1.652 5.871 1.00 97.69 92 LYS A N 1
ATOM 734 C CA . LYS A 1 92 ? -3.877 -2.729 6.250 1.00 97.69 92 LYS A CA 1
ATOM 735 C C . LYS A 1 92 ? -3.817 -3.747 5.126 1.00 97.69 92 LYS A C 1
AT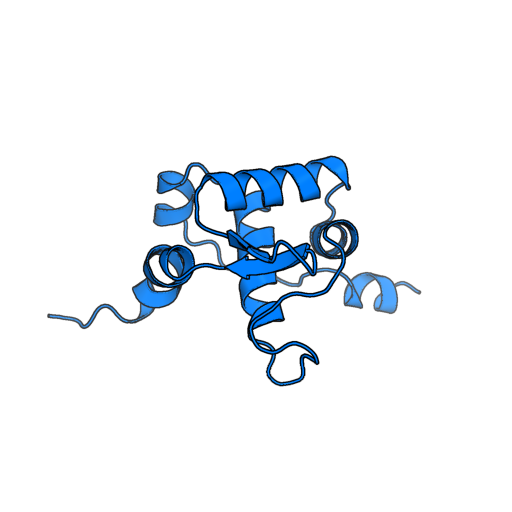OM 737 O O . LYS A 1 92 ? -4.743 -3.864 4.328 1.00 97.69 92 LYS A O 1
ATOM 742 N N . THR A 1 93 ? -2.713 -4.464 5.031 1.00 97.94 93 THR A N 1
ATOM 743 C CA . THR A 1 93 ? -2.628 -5.610 4.126 1.00 97.94 93 THR A CA 1
ATOM 744 C C . THR A 1 93 ? -3.451 -6.770 4.671 1.00 97.94 93 THR A C 1
ATOM 746 O O . THR A 1 93 ? -3.519 -6.963 5.885 1.00 97.94 93 THR A O 1
ATOM 749 N N . THR A 1 94 ? -4.038 -7.563 3.784 1.00 97.88 94 THR A N 1
ATOM 750 C CA . THR A 1 94 ? -4.853 -8.723 4.161 1.00 97.88 94 THR A CA 1
ATOM 751 C C . THR A 1 94 ? -3.985 -9.950 4.464 1.00 97.88 94 THR A C 1
ATOM 753 O O . THR A 1 94 ? -2.775 -9.966 4.220 1.00 97.88 94 THR A O 1
ATOM 756 N N . LYS A 1 95 ? -4.613 -11.038 4.929 1.00 96.00 95 LYS A N 1
ATOM 757 C CA . LYS A 1 95 ? -3.953 -12.350 5.031 1.00 96.00 95 LYS A CA 1
ATOM 758 C C . LYS A 1 95 ? -3.399 -12.830 3.679 1.00 96.00 95 LYS A C 1
ATOM 760 O O . LYS A 1 95 ? -2.348 -13.459 3.654 1.00 96.00 95 LYS A O 1
ATOM 765 N N . LEU A 1 96 ? -4.051 -12.487 2.563 1.00 96.94 96 LEU A N 1
ATOM 766 C CA . LEU A 1 96 ? -3.580 -12.850 1.223 1.00 96.94 96 LEU A CA 1
ATOM 767 C C . LEU A 1 96 ? -2.191 -12.267 0.936 1.00 96.94 96 LEU A C 1
ATOM 769 O O . LEU A 1 96 ? -1.333 -12.969 0.411 1.00 96.94 96 LEU A O 1
ATOM 773 N N . TRP A 1 97 ? -1.939 -11.013 1.331 1.00 96.81 97 TRP A N 1
ATOM 774 C CA . TRP A 1 97 ? -0.600 -10.428 1.234 1.00 96.81 97 TRP A CA 1
ATOM 775 C C . TRP A 1 97 ? 0.421 -11.216 2.058 1.00 96.81 97 TRP A C 1
ATOM 777 O O . TRP A 1 97 ? 1.505 -11.526 1.567 1.00 96.81 97 TRP A O 1
ATOM 787 N N . TRP A 1 98 ? 0.080 -11.573 3.300 1.00 95.12 98 TRP A N 1
ATOM 788 C CA . TRP A 1 98 ? 0.966 -12.378 4.139 1.00 95.12 98 TRP A CA 1
ATOM 789 C C . TRP A 1 98 ? 1.299 -13.720 3.480 1.00 95.12 98 TRP A C 1
ATOM 791 O O . TRP A 1 98 ? 2.473 -14.063 3.361 1.00 95.12 98 TRP A O 1
ATOM 801 N N . ASP A 1 99 ? 0.289 -14.459 3.026 1.00 94.12 99 ASP A N 1
ATOM 802 C CA . ASP A 1 99 ? 0.470 -15.789 2.446 1.00 94.12 99 ASP A CA 1
ATOM 803 C C . ASP A 1 99 ? 1.327 -15.726 1.168 1.00 94.12 99 ASP A C 1
ATOM 805 O O . ASP A 1 99 ? 2.298 -16.467 1.032 1.00 94.12 99 ASP A O 1
ATOM 809 N N . GLU A 1 100 ? 1.019 -14.798 0.261 1.00 94.12 100 GLU A N 1
ATOM 810 C CA . GLU A 1 100 ? 1.635 -14.710 -1.070 1.00 94.12 100 GLU A CA 1
ATOM 811 C C . GLU A 1 100 ? 2.982 -13.994 -1.082 1.00 94.12 100 GLU A C 1
ATOM 813 O O . GLU A 1 100 ? 3.817 -14.253 -1.945 1.00 94.12 100 GLU A O 1
ATOM 818 N N . PHE A 1 101 ? 3.200 -13.061 -0.160 1.00 93.44 101 PHE A N 1
ATOM 819 C CA . PHE A 1 101 ? 4.420 -12.274 -0.123 1.00 93.44 101 PHE A CA 1
ATOM 820 C C . PHE A 1 101 ? 5.259 -12.668 1.090 1.00 93.44 101 PHE A C 1
ATOM 822 O O . PHE A 1 101 ? 6.397 -13.096 0.922 1.00 93.44 101 PHE A O 1
ATOM 829 N N . GLU A 1 102 ? 4.778 -12.540 2.322 1.00 91.31 102 GLU A N 1
ATOM 830 C CA . GLU A 1 102 ? 5.629 -12.667 3.522 1.00 91.31 102 GLU A CA 1
ATOM 831 C C . GLU A 1 102 ? 5.985 -14.104 3.923 1.00 91.31 102 GLU A C 1
ATOM 833 O O . GLU A 1 102 ? 7.138 -14.371 4.274 1.00 91.31 102 GLU A O 1
ATOM 838 N N . SER A 1 103 ? 5.051 -15.044 3.794 1.00 85.44 103 SER A N 1
ATOM 839 C CA . SER A 1 103 ? 5.206 -16.414 4.293 1.00 85.44 103 SER A CA 1
ATOM 840 C C . SER A 1 103 ? 6.183 -17.278 3.481 1.00 85.44 103 SER A C 1
ATOM 842 O O . SER A 1 103 ? 6.695 -18.275 3.991 1.00 85.44 103 SER A O 1
ATOM 844 N N . ILE A 1 104 ? 6.525 -16.864 2.251 1.00 70.38 104 ILE A N 1
ATOM 845 C CA . ILE A 1 104 ? 7.398 -17.615 1.326 1.00 70.38 104 ILE A CA 1
ATOM 846 C C . ILE A 1 104 ? 8.803 -17.859 1.909 1.00 70.38 104 ILE A C 1
ATOM 848 O O . ILE A 1 104 ? 9.467 -18.825 1.541 1.00 70.38 104 ILE A O 1
ATOM 852 N N . LYS A 1 105 ? 9.251 -17.050 2.878 1.00 58.53 105 LYS A N 1
ATOM 853 C CA . LYS A 1 105 ? 10.536 -17.263 3.569 1.00 58.53 105 LYS A CA 1
ATOM 854 C C . LYS A 1 105 ? 10.570 -18.515 4.460 1.00 58.53 105 LYS A C 1
ATOM 856 O O . LYS A 1 105 ? 11.655 -18.930 4.850 1.00 58.53 105 LYS A O 1
ATOM 861 N N . LEU A 1 106 ? 9.416 -19.093 4.802 1.00 52.94 106 LEU A N 1
ATOM 862 C CA . LEU A 1 106 ? 9.280 -20.170 5.791 1.00 52.94 106 LEU A CA 1
ATOM 863 C C . LEU A 1 106 ? 8.840 -21.509 5.188 1.00 52.94 106 LEU A C 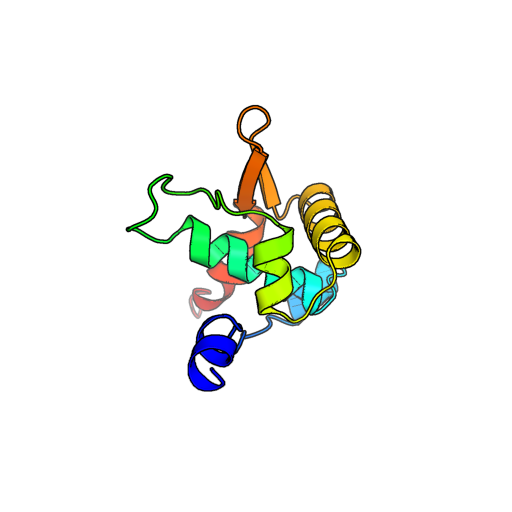1
ATOM 865 O O . LEU A 1 106 ? 8.412 -22.394 5.933 1.00 52.94 106 LEU A O 1
ATOM 869 N N . VAL A 1 107 ? 8.943 -21.697 3.867 1.00 50.06 107 VAL A N 1
ATOM 870 C CA . VAL A 1 107 ? 8.707 -23.023 3.282 1.00 50.06 107 VAL A CA 1
ATOM 871 C C . VAL A 1 107 ? 9.795 -23.961 3.802 1.00 50.06 107 VAL A C 1
ATOM 873 O O . VAL A 1 107 ? 10.933 -23.933 3.339 1.00 50.06 107 VAL A O 1
ATOM 876 N N . ARG A 1 108 ? 9.423 -24.756 4.816 1.00 43.84 108 ARG A N 1
ATOM 877 C CA . ARG A 1 108 ? 10.174 -25.900 5.331 1.00 43.84 108 ARG A CA 1
ATOM 878 C C . ARG A 1 108 ? 10.746 -26.661 4.142 1.00 43.84 108 ARG A C 1
ATOM 880 O O . ARG A 1 108 ? 9.980 -27.134 3.301 1.00 43.84 108 ARG A O 1
ATOM 887 N N . SER A 1 109 ? 12.069 -26.795 4.105 1.00 43.88 109 SER A N 1
ATOM 888 C CA . SER A 1 109 ? 12.703 -27.885 3.374 1.00 43.88 109 SER A CA 1
ATOM 889 C C . SER A 1 109 ? 11.948 -29.164 3.739 1.00 43.88 109 SER A C 1
ATOM 891 O O . SER A 1 109 ? 11.791 -29.456 4.929 1.00 43.88 109 SER A O 1
ATOM 893 N N . LYS A 1 110 ? 11.379 -29.833 2.733 1.00 47.81 110 LYS A N 1
ATOM 894 C CA . LYS A 1 110 ? 10.897 -31.203 2.905 1.00 47.81 110 LYS A CA 1
ATOM 895 C C . LYS A 1 110 ? 12.062 -32.104 3.285 1.00 47.81 110 LYS A C 1
ATOM 897 O O . LYS A 1 110 ? 13.171 -31.850 2.762 1.00 47.81 110 LYS A O 1
#